Protein AF-A0ABD0P844-F1 (afdb_monomer_lite)

pLDDT: mean 92.89, std 7.37, range [56.31, 98.62]

Organism: Cirrhinus mrigala (NCBI:txid683832)

Structure (mmCIF, N/CA/C/O backbone):
data_AF-A0ABD0P844-F1
#
_entry.id   AF-A0ABD0P844-F1
#
loop_
_atom_site.group_PDB
_atom_site.id
_atom_site.type_symbol
_atom_site.label_atom_id
_atom_site.label_alt_id
_atom_site.label_comp_id
_atom_site.label_asym_id
_atom_site.label_entity_id
_atom_site.label_seq_id
_atom_site.pdbx_PDB_ins_code
_atom_site.Cartn_x
_atom_site.Cartn_y
_atom_site.Cartn_z
_atom_site.occupancy
_atom_site.B_iso_or_equiv
_atom_site.auth_seq_id
_atom_site.auth_comp_id
_atom_site.auth_asym_id
_atom_site.auth_atom_id
_atom_site.pdbx_PDB_model_num
ATOM 1 N N . MET A 1 1 ? 17.234 -17.795 -11.404 1.00 72.12 1 MET A N 1
ATOM 2 C CA . MET A 1 1 ? 18.241 -16.825 -10.915 1.00 72.12 1 MET A CA 1
ATOM 3 C C . MET A 1 1 ? 17.912 -16.488 -9.469 1.00 72.12 1 MET A C 1
ATOM 5 O O . MET A 1 1 ? 16.732 -16.478 -9.144 1.00 72.12 1 MET A O 1
ATOM 9 N N . GLY A 1 2 ? 18.914 -16.276 -8.613 1.00 81.44 2 GLY A N 1
ATOM 10 C CA . GLY A 1 2 ? 18.721 -15.840 -7.225 1.00 81.44 2 GLY A CA 1
ATOM 11 C C . GLY A 1 2 ? 19.091 -14.367 -7.063 1.00 81.44 2 GLY A C 1
ATOM 12 O O . GLY A 1 2 ? 20.030 -13.908 -7.710 1.00 81.44 2 GLY A O 1
ATOM 13 N N . TYR A 1 3 ? 18.364 -13.642 -6.213 1.00 84.94 3 TYR A N 1
ATOM 14 C CA . TYR A 1 3 ? 18.637 -12.241 -5.887 1.00 84.94 3 TYR A CA 1
ATOM 15 C C . TYR A 1 3 ? 18.838 -12.088 -4.385 1.00 84.94 3 TYR A C 1
ATOM 17 O O . TYR A 1 3 ? 18.179 -12.763 -3.593 1.00 84.94 3 TYR A O 1
ATOM 25 N N . THR A 1 4 ? 19.702 -11.160 -3.989 1.00 87.75 4 THR A N 1
ATOM 26 C CA . THR A 1 4 ? 19.807 -10.746 -2.589 1.00 87.75 4 THR A CA 1
ATOM 27 C C . THR A 1 4 ? 18.584 -9.904 -2.221 1.00 87.75 4 THR A C 1
ATOM 29 O O . THR A 1 4 ? 18.255 -8.937 -2.914 1.00 87.75 4 THR A O 1
ATOM 32 N N . GLY A 1 5 ? 17.891 -10.283 -1.146 1.00 90.00 5 GLY A N 1
ATOM 33 C CA . GLY A 1 5 ? 16.758 -9.525 -0.612 1.00 90.00 5 GLY A CA 1
ATOM 34 C C . GLY A 1 5 ? 17.190 -8.232 0.094 1.00 90.00 5 GLY A C 1
ATOM 35 O O . GLY A 1 5 ? 18.363 -8.087 0.448 1.00 90.00 5 GLY A O 1
ATOM 36 N N . PRO A 1 6 ? 16.266 -7.284 0.312 1.00 93.50 6 PRO A N 1
ATOM 37 C CA . PRO A 1 6 ? 16.535 -6.105 1.117 1.00 93.50 6 PRO A CA 1
ATOM 38 C C . PRO A 1 6 ? 16.355 -6.420 2.608 1.00 93.50 6 PRO A C 1
ATOM 40 O O . PRO A 1 6 ? 15.635 -7.346 2.972 1.00 93.50 6 PRO A O 1
ATOM 43 N N . GLY A 1 7 ? 16.955 -5.606 3.476 1.00 90.44 7 GLY A N 1
ATOM 44 C CA . GLY A 1 7 ? 16.651 -5.614 4.909 1.00 90.44 7 GLY A CA 1
ATOM 45 C C . GLY A 1 7 ? 16.948 -6.932 5.638 1.00 90.44 7 GLY A C 1
ATOM 46 O O . GLY A 1 7 ? 17.793 -7.726 5.227 1.00 90.44 7 GLY A O 1
ATOM 47 N N . TYR A 1 8 ? 16.274 -7.128 6.773 1.00 90.25 8 TYR A N 1
ATOM 48 C CA . TYR A 1 8 ? 16.442 -8.286 7.654 1.00 90.25 8 TYR A CA 1
ATOM 49 C C . TYR A 1 8 ? 15.080 -8.856 8.045 1.00 90.25 8 TYR A C 1
ATOM 51 O O . TYR A 1 8 ? 14.255 -8.110 8.558 1.00 90.25 8 TYR A O 1
ATOM 59 N N . ALA A 1 9 ? 14.879 -10.168 7.876 1.00 95.06 9 ALA A N 1
ATOM 60 C CA . ALA A 1 9 ? 13.618 -10.858 8.177 1.00 95.06 9 ALA A CA 1
ATOM 61 C C . ALA A 1 9 ? 12.408 -10.170 7.511 1.00 95.06 9 ALA A C 1
ATOM 63 O O . ALA A 1 9 ? 11.653 -9.428 8.136 1.00 95.06 9 ALA A O 1
ATOM 64 N N . ILE A 1 10 ? 12.258 -10.395 6.204 1.00 96.06 10 ILE A N 1
ATOM 65 C CA . ILE A 1 10 ? 11.146 -9.843 5.425 1.00 96.06 10 ILE A CA 1
ATOM 66 C C . ILE A 1 10 ? 9.818 -10.444 5.897 1.00 96.06 10 ILE A C 1
ATOM 68 O O . ILE A 1 10 ? 9.672 -11.662 5.945 1.00 96.06 10 ILE A O 1
ATOM 72 N N . LEU A 1 11 ? 8.867 -9.569 6.227 1.00 95.75 11 LEU A N 1
ATOM 73 C CA . LEU A 1 11 ? 7.500 -9.903 6.628 1.00 95.75 11 LEU A CA 1
ATOM 74 C C . LEU A 1 11 ? 6.543 -9.985 5.443 1.00 95.75 11 LEU A C 1
ATOM 76 O O . LEU A 1 11 ? 5.626 -10.799 5.448 1.00 95.75 11 LEU A O 1
ATOM 80 N N . SER A 1 12 ? 6.724 -9.114 4.451 1.00 95.94 12 SER A N 1
ATOM 81 C CA . SER A 1 12 ? 5.813 -9.011 3.314 1.00 95.94 12 SER A CA 1
ATOM 82 C C . SER A 1 12 ? 6.567 -8.714 2.027 1.00 95.94 12 SER A C 1
ATOM 84 O O . SER A 1 12 ? 7.549 -7.968 2.035 1.00 95.94 12 SER A O 1
ATOM 86 N N . LEU A 1 13 ? 6.083 -9.303 0.933 1.00 96.06 13 LEU A N 1
ATOM 87 C CA . LEU A 1 13 ? 6.556 -9.117 -0.433 1.00 96.06 13 LEU A CA 1
ATOM 88 C C . LEU A 1 13 ? 5.357 -8.760 -1.314 1.00 96.06 13 LEU A C 1
ATOM 90 O O . LEU A 1 13 ? 4.399 -9.528 -1.384 1.00 96.06 13 LEU A O 1
ATOM 94 N N . ILE A 1 14 ? 5.417 -7.621 -2.000 1.00 95.94 14 ILE A N 1
ATOM 95 C CA . ILE A 1 14 ? 4.340 -7.141 -2.876 1.00 95.94 14 ILE A CA 1
ATOM 96 C C . ILE A 1 14 ? 4.916 -6.839 -4.251 1.00 95.94 14 ILE A C 1
ATOM 98 O O . ILE A 1 14 ? 5.968 -6.211 -4.373 1.00 95.94 14 ILE A O 1
ATOM 102 N N . VAL A 1 15 ? 4.212 -7.276 -5.288 1.00 94.56 15 VAL A N 1
ATOM 103 C CA . VAL A 1 15 ? 4.590 -7.091 -6.688 1.00 94.56 15 VAL A CA 1
ATOM 104 C C . VAL A 1 15 ? 3.470 -6.328 -7.381 1.00 94.56 15 VAL A C 1
ATOM 106 O O . VAL A 1 15 ? 2.301 -6.663 -7.219 1.00 94.56 15 VAL A O 1
ATOM 109 N N . THR A 1 16 ? 3.840 -5.306 -8.141 1.00 93.25 16 THR A N 1
ATOM 110 C CA . THR A 1 16 ? 2.955 -4.579 -9.056 1.00 93.25 16 THR A CA 1
ATOM 111 C C . THR A 1 16 ? 3.506 -4.685 -10.471 1.00 93.25 16 THR A C 1
ATOM 113 O O . THR A 1 16 ? 4.617 -5.177 -10.675 1.00 93.25 16 THR A O 1
ATOM 116 N N . ASP A 1 17 ? 2.793 -4.135 -11.451 1.00 90.69 17 ASP A N 1
ATOM 117 C CA . ASP A 1 17 ? 3.260 -4.094 -12.845 1.00 90.69 17 ASP A CA 1
ATOM 118 C C . ASP A 1 17 ? 4.614 -3.381 -13.021 1.00 90.69 17 ASP A C 1
ATOM 120 O O . ASP A 1 17 ? 5.319 -3.576 -14.012 1.00 90.69 17 ASP A O 1
ATOM 124 N N . ARG A 1 18 ? 4.982 -2.509 -12.073 1.00 87.12 18 ARG A N 1
ATOM 125 C CA . ARG A 1 18 ? 6.140 -1.607 -12.195 1.00 87.12 18 ARG A CA 1
ATOM 126 C C . ARG A 1 18 ? 7.204 -1.818 -11.127 1.00 87.12 18 ARG A C 1
ATOM 128 O O . ARG A 1 18 ? 8.368 -1.469 -11.351 1.00 87.12 18 ARG A O 1
ATOM 135 N N . TYR A 1 19 ? 6.823 -2.347 -9.969 1.00 92.06 19 TYR A N 1
ATOM 136 C CA . TYR A 1 19 ? 7.657 -2.331 -8.775 1.00 92.06 19 TYR A CA 1
ATOM 137 C C . TYR A 1 19 ? 7.521 -3.611 -7.959 1.00 92.06 19 TYR A C 1
ATOM 139 O O . TYR A 1 19 ? 6.494 -4.282 -7.970 1.00 92.06 19 TYR A O 1
ATOM 147 N N . ILE A 1 20 ? 8.554 -3.892 -7.177 1.00 94.62 20 ILE A N 1
ATOM 148 C CA . ILE A 1 20 ? 8.532 -4.888 -6.112 1.00 94.62 20 ILE A CA 1
ATOM 149 C C . ILE A 1 20 ? 8.863 -4.209 -4.788 1.00 94.62 20 ILE A C 1
ATOM 151 O O . ILE A 1 20 ? 9.698 -3.303 -4.735 1.00 94.62 20 ILE A O 1
ATOM 155 N N . TRP A 1 21 ? 8.197 -4.638 -3.725 1.00 96.12 21 TRP A N 1
ATOM 156 C CA . TRP A 1 21 ? 8.272 -4.037 -2.403 1.00 96.12 21 TRP A CA 1
ATOM 157 C C . TRP A 1 21 ? 8.489 -5.106 -1.350 1.00 96.12 21 TRP A C 1
ATOM 159 O O . TRP A 1 21 ? 7.874 -6.167 -1.415 1.00 96.12 21 TRP A O 1
ATOM 169 N N . CYS A 1 22 ? 9.323 -4.796 -0.364 1.00 97.44 22 CYS A N 1
ATOM 170 C CA . CYS A 1 22 ? 9.533 -5.644 0.800 1.00 97.44 22 CYS A CA 1
ATOM 171 C C . CYS A 1 22 ? 9.357 -4.823 2.069 1.00 97.44 22 CYS A C 1
ATOM 173 O O . CYS A 1 22 ? 9.973 -3.767 2.197 1.00 97.44 22 CYS A O 1
ATOM 175 N N . LEU A 1 23 ? 8.581 -5.334 3.016 1.00 98.06 23 LEU A N 1
ATOM 176 C CA . LEU A 1 23 ? 8.506 -4.796 4.371 1.00 98.06 23 LEU A CA 1
ATOM 177 C C . LEU A 1 23 ? 9.237 -5.741 5.318 1.00 98.06 23 LEU A C 1
ATOM 179 O O . LEU A 1 23 ? 8.993 -6.948 5.289 1.00 98.06 23 LEU A O 1
ATOM 183 N N . ASP A 1 24 ? 10.128 -5.206 6.143 1.00 97.44 24 ASP A N 1
ATOM 184 C CA . ASP A 1 24 ? 10.842 -5.980 7.155 1.00 97.44 24 ASP A CA 1
ATOM 185 C C . ASP A 1 24 ? 10.190 -5.897 8.549 1.00 97.44 24 ASP A C 1
ATOM 187 O O . ASP A 1 24 ? 9.339 -5.046 8.811 1.00 97.44 24 ASP A O 1
ATOM 191 N N . VAL A 1 25 ? 10.604 -6.779 9.469 1.00 96.12 25 VAL A N 1
ATOM 192 C CA . VAL A 1 25 ? 10.104 -6.801 10.865 1.00 96.12 25 VAL A CA 1
ATOM 193 C C . VAL A 1 25 ? 10.366 -5.520 11.657 1.00 96.12 25 VAL A C 1
ATOM 195 O O . VAL A 1 25 ? 9.765 -5.317 12.709 1.00 96.12 25 VAL A O 1
ATOM 198 N N . LYS A 1 26 ? 11.284 -4.664 11.196 1.00 96.88 26 LYS A N 1
ATOM 199 C CA . LYS A 1 26 ? 11.612 -3.391 11.850 1.00 96.88 26 LYS A CA 1
ATOM 200 C C . LYS A 1 26 ? 10.728 -2.247 11.346 1.00 96.88 26 LYS A C 1
ATOM 202 O O . LYS A 1 26 ? 10.950 -1.103 11.738 1.00 96.88 26 LYS A O 1
ATOM 207 N N . GLY A 1 27 ? 9.764 -2.543 10.476 1.00 97.31 27 GLY A N 1
ATOM 208 C CA . GLY A 1 27 ? 8.869 -1.561 9.884 1.00 97.31 27 GLY A CA 1
ATOM 209 C C . GLY A 1 27 ? 9.531 -0.729 8.791 1.00 97.31 27 GLY A C 1
ATOM 210 O O . GLY A 1 27 ? 9.129 0.413 8.555 1.00 97.31 27 GLY A O 1
ATOM 211 N N . VAL A 1 28 ? 10.572 -1.266 8.146 1.00 97.94 28 VAL A N 1
ATOM 212 C CA . VAL A 1 28 ? 11.240 -0.622 7.018 1.00 97.94 28 VAL A CA 1
ATOM 213 C C . VAL A 1 28 ? 10.680 -1.160 5.715 1.00 97.94 28 VAL A C 1
ATOM 215 O O . VAL A 1 28 ? 10.808 -2.344 5.398 1.00 97.94 28 VAL A O 1
ATOM 218 N N . LEU A 1 29 ? 10.126 -0.252 4.921 1.00 97.31 29 LEU A N 1
ATOM 219 C CA . LEU A 1 29 ? 9.671 -0.531 3.575 1.00 97.31 29 LEU A CA 1
ATOM 220 C C . LEU A 1 29 ? 10.799 -0.270 2.578 1.00 97.31 29 LEU A C 1
ATOM 222 O O . LEU A 1 29 ? 11.394 0.807 2.554 1.00 97.31 29 LEU A O 1
ATOM 226 N N . PHE A 1 30 ? 11.056 -1.243 1.718 1.00 97.31 30 PHE A N 1
ATOM 227 C CA . PHE A 1 30 ? 11.989 -1.164 0.604 1.00 97.31 30 PHE A CA 1
ATOM 228 C C . PHE A 1 30 ? 11.238 -1.310 -0.711 1.00 97.31 30 PHE A C 1
ATOM 230 O O . PHE A 1 30 ? 10.227 -2.007 -0.776 1.00 97.31 30 PHE A O 1
ATOM 237 N N . CYS A 1 31 ? 11.761 -0.703 -1.772 1.00 95.56 31 CYS A N 1
ATOM 238 C CA . CYS A 1 31 ? 11.222 -0.890 -3.111 1.00 95.56 31 CYS A CA 1
ATOM 239 C C . CYS A 1 31 ? 12.315 -1.045 -4.161 1.00 95.56 31 CYS A C 1
ATOM 241 O O . CYS A 1 31 ? 13.449 -0.588 -3.997 1.00 95.56 31 CYS A O 1
ATOM 243 N N . SER A 1 32 ? 11.958 -1.683 -5.264 1.00 94.06 32 SER A N 1
ATOM 244 C CA . SER A 1 32 ? 12.774 -1.742 -6.462 1.00 94.06 32 SER A CA 1
ATOM 245 C C . SER A 1 32 ? 11.901 -1.623 -7.702 1.00 94.06 32 SER A C 1
ATOM 247 O O . SER A 1 32 ? 10.743 -2.038 -7.705 1.00 94.06 32 SER A O 1
ATOM 249 N N . GLY A 1 33 ? 12.454 -1.031 -8.758 1.00 90.50 33 GLY A N 1
ATOM 250 C CA . GLY A 1 33 ? 11.845 -1.111 -10.080 1.00 90.50 33 GLY A CA 1
ATOM 251 C C . GLY A 1 33 ? 11.969 -2.523 -10.635 1.00 90.50 33 GLY A C 1
ATOM 252 O O . GLY A 1 33 ? 12.978 -3.185 -10.413 1.00 90.50 33 GLY A O 1
ATOM 253 N N . LEU A 1 34 ? 10.973 -2.947 -11.408 1.00 83.44 34 LEU A N 1
ATOM 254 C CA . LEU A 1 34 ? 11.023 -4.198 -12.159 1.00 83.44 34 LEU A CA 1
ATOM 255 C C . LEU A 1 34 ? 11.514 -4.122 -13.621 1.00 83.44 34 LEU A C 1
ATOM 257 O O . LEU A 1 34 ? 11.607 -5.197 -14.222 1.00 83.44 34 LEU A O 1
ATOM 261 N N . PRO A 1 35 ? 11.851 -2.967 -14.248 1.00 71.75 35 PRO A N 1
ATOM 262 C CA . PRO A 1 35 ? 12.251 -3.010 -15.647 1.00 71.75 35 PRO A CA 1
ATOM 263 C C . PRO A 1 35 ? 13.541 -3.830 -15.782 1.00 71.75 35 PRO A C 1
ATOM 265 O O . PRO A 1 35 ? 14.553 -3.535 -15.149 1.00 71.75 35 PRO A O 1
ATOM 268 N N . ASN A 1 36 ? 13.482 -4.866 -16.622 1.00 70.81 36 ASN A N 1
ATOM 269 C CA . ASN A 1 36 ? 14.592 -5.739 -17.023 1.00 70.81 36 ASN A CA 1
ATOM 270 C C . ASN A 1 36 ? 15.039 -6.802 -16.002 1.00 70.81 36 ASN A C 1
ATOM 272 O O . ASN A 1 36 ? 16.104 -7.392 -16.170 1.00 70.81 36 ASN A O 1
ATOM 276 N N . GLY A 1 37 ? 14.249 -7.082 -14.959 1.00 69.88 37 GLY A N 1
ATOM 277 C CA . GLY A 1 37 ? 14.517 -8.209 -14.054 1.00 69.88 37 GLY A CA 1
ATOM 278 C C . GLY A 1 37 ? 15.769 -8.057 -13.180 1.00 69.88 37 GLY A C 1
ATOM 279 O O . GLY A 1 37 ? 16.248 -9.042 -12.626 1.00 69.88 37 GLY A O 1
ATOM 280 N N . SER A 1 38 ? 16.316 -6.847 -13.033 1.00 83.06 38 SER A N 1
ATOM 281 C CA . SER A 1 38 ? 17.380 -6.545 -12.069 1.00 83.06 38 SER A CA 1
ATOM 282 C C . SER A 1 38 ? 16.808 -5.833 -10.847 1.00 83.06 38 SER A C 1
ATOM 284 O O . SER A 1 38 ? 16.146 -4.808 -10.999 1.00 83.06 38 SER A O 1
ATOM 286 N N . LEU A 1 39 ? 17.106 -6.326 -9.643 1.00 90.25 39 LEU A N 1
ATOM 287 C CA . LEU A 1 39 ? 16.680 -5.685 -8.399 1.00 90.25 39 LEU A CA 1
ATOM 288 C C . LEU A 1 39 ? 17.743 -4.703 -7.906 1.00 90.25 39 LEU A C 1
ATOM 290 O O . LEU A 1 39 ? 18.872 -5.077 -7.5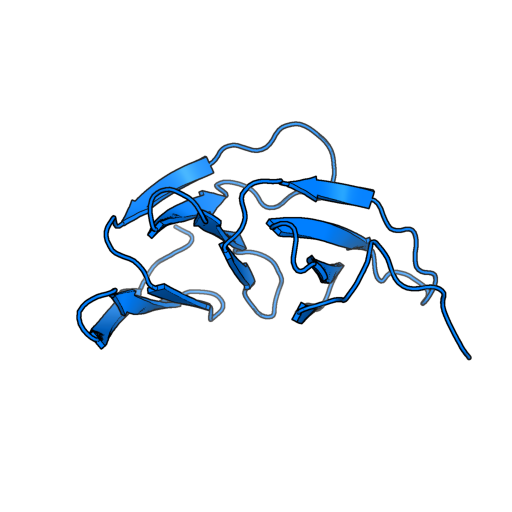96 1.00 90.25 39 LEU A O 1
ATOM 294 N N . SER A 1 40 ? 17.352 -3.440 -7.800 1.00 90.94 40 SER A N 1
ATOM 295 C CA . SER A 1 40 ? 18.086 -2.385 -7.102 1.00 90.94 40 SER A CA 1
ATOM 296 C C . SER A 1 40 ? 17.224 -1.884 -5.949 1.00 90.94 40 SER A C 1
ATOM 298 O O . SER A 1 40 ? 16.287 -1.104 -6.148 1.00 90.94 40 SER A O 1
ATOM 300 N N . TRP A 1 41 ? 17.466 -2.424 -4.758 1.00 93.88 41 TRP A N 1
ATOM 301 C CA . TRP A 1 41 ? 16.689 -2.092 -3.572 1.00 93.88 41 TRP A CA 1
ATOM 302 C C . TRP A 1 41 ? 17.031 -0.698 -3.061 1.00 93.88 41 TRP A C 1
ATOM 304 O O . TRP A 1 41 ? 18.199 -0.353 -2.899 1.00 93.88 41 TRP A O 1
ATOM 314 N N . GLN A 1 42 ? 16.001 0.070 -2.728 1.00 94.00 42 GLN A N 1
ATOM 315 C CA . GLN A 1 42 ? 16.138 1.324 -2.000 1.00 94.00 42 GLN A CA 1
ATOM 316 C C . GLN A 1 42 ? 15.236 1.310 -0.773 1.00 94.00 42 GLN A C 1
ATOM 318 O O . GLN A 1 42 ? 14.128 0.773 -0.809 1.00 94.00 42 GLN A O 1
ATOM 323 N N . ARG A 1 43 ? 15.710 1.920 0.313 1.00 95.44 43 ARG A N 1
ATOM 324 C CA . ARG A 1 43 ? 14.877 2.197 1.483 1.00 95.44 43 ARG A CA 1
ATOM 325 C C . ARG A 1 43 ? 13.850 3.253 1.088 1.00 95.44 43 ARG A C 1
ATOM 327 O O . ARG A 1 43 ? 14.209 4.288 0.526 1.00 95.44 43 ARG A O 1
ATOM 334 N N . PHE A 1 44 ? 12.583 2.965 1.332 1.00 95.69 44 PHE A N 1
ATOM 335 C CA . PHE A 1 44 ? 11.476 3.803 0.906 1.00 95.69 44 PHE A CA 1
ATOM 336 C C . PHE A 1 44 ? 10.848 4.547 2.080 1.00 95.69 44 PHE A C 1
ATOM 338 O O . PHE A 1 44 ? 10.699 5.761 1.988 1.00 95.69 44 PHE A O 1
ATOM 345 N N . GLU A 1 45 ? 10.503 3.849 3.160 1.00 95.81 45 GLU A N 1
ATOM 346 C CA . GLU A 1 45 ? 9.812 4.435 4.313 1.00 95.81 45 GLU A CA 1
ATOM 347 C C . GLU A 1 45 ? 10.120 3.650 5.593 1.00 95.81 45 GLU A C 1
ATOM 349 O O . GLU A 1 45 ? 10.542 2.493 5.532 1.00 95.81 45 GLU A O 1
ATOM 354 N N . GLU A 1 46 ? 9.912 4.282 6.744 1.00 95.88 46 GLU A N 1
ATOM 355 C CA . GLU A 1 46 ? 10.042 3.671 8.070 1.00 95.88 46 GLU A CA 1
ATOM 356 C C . GLU A 1 46 ? 8.730 3.761 8.860 1.00 95.88 46 GLU A C 1
ATOM 358 O O . GLU A 1 46 ? 7.775 4.411 8.433 1.00 95.88 46 GLU A O 1
ATOM 363 N N . ASN A 1 47 ? 8.686 3.129 10.040 1.00 97.31 47 ASN A N 1
ATOM 364 C CA . ASN A 1 47 ? 7.502 3.108 10.906 1.00 97.31 47 ASN A CA 1
ATOM 365 C C . ASN A 1 47 ? 6.268 2.493 10.213 1.00 97.31 47 ASN A C 1
ATOM 367 O O . ASN A 1 47 ? 5.135 2.892 10.476 1.00 97.31 47 ASN A O 1
ATOM 371 N N . VAL A 1 48 ? 6.476 1.531 9.311 1.00 98.00 48 VAL A N 1
ATOM 372 C CA . VAL A 1 48 ? 5.407 0.885 8.542 1.00 98.00 48 VAL A CA 1
ATOM 373 C C . VAL A 1 48 ? 4.984 -0.416 9.223 1.00 98.00 48 VAL A C 1
ATOM 375 O O . VAL A 1 48 ? 5.787 -1.329 9.364 1.00 98.00 48 VAL A O 1
ATOM 378 N N . HIS A 1 49 ? 3.715 -0.514 9.618 1.00 98.00 49 HIS A N 1
ATOM 379 C CA . HIS A 1 49 ? 3.091 -1.763 10.065 1.00 98.00 49 HIS A CA 1
ATOM 380 C C . HIS A 1 49 ? 2.749 -2.665 8.880 1.00 98.00 49 HIS A C 1
ATOM 382 O O . HIS A 1 49 ? 3.069 -3.849 8.854 1.00 98.00 49 HIS A O 1
ATOM 388 N N . GLN A 1 50 ? 2.091 -2.066 7.889 1.00 98.19 50 GLN A N 1
ATOM 389 C CA . GLN A 1 50 ? 1.590 -2.731 6.702 1.00 98.19 50 GLN A CA 1
ATOM 390 C C . GLN A 1 50 ? 1.613 -1.750 5.534 1.00 98.19 50 GLN A C 1
ATOM 392 O O . GLN A 1 50 ? 1.470 -0.540 5.711 1.00 98.19 50 GLN A O 1
ATOM 397 N N . VAL A 1 51 ? 1.823 -2.274 4.332 1.00 97.88 51 VAL A N 1
ATOM 398 C CA . VAL A 1 51 ? 1.789 -1.511 3.087 1.00 97.88 51 VAL A CA 1
ATOM 399 C C . VAL A 1 51 ? 0.857 -2.199 2.098 1.00 97.88 51 VAL A C 1
ATOM 401 O O . VAL A 1 51 ? 0.866 -3.425 1.977 1.00 97.88 51 VAL A O 1
ATOM 404 N N . ALA A 1 52 ? 0.085 -1.400 1.372 1.00 97.56 52 ALA A N 1
ATOM 405 C CA . ALA A 1 52 ? -0.820 -1.852 0.333 1.00 97.56 52 ALA A CA 1
ATOM 406 C C . ALA A 1 52 ? -0.545 -1.083 -0.958 1.00 97.56 52 ALA A C 1
ATOM 408 O O . ALA A 1 52 ? -0.382 0.138 -0.935 1.00 97.56 52 ALA A O 1
ATOM 409 N N . LEU A 1 53 ? -0.512 -1.790 -2.084 1.00 96.62 53 LEU A N 1
ATOM 410 C CA . LEU A 1 53 ? -0.428 -1.195 -3.414 1.00 96.62 53 LEU A CA 1
ATOM 411 C C . LEU A 1 53 ? -1.538 -1.746 -4.297 1.00 96.62 53 LEU A C 1
ATOM 413 O O . LEU A 1 53 ? -1.892 -2.918 -4.170 1.00 96.62 53 LEU A O 1
ATOM 417 N N . SER A 1 54 ? -2.056 -0.910 -5.196 1.00 96.00 54 SER A N 1
ATOM 418 C CA . SER A 1 54 ? -2.931 -1.390 -6.266 1.00 96.00 54 SER A CA 1
ATOM 419 C C . SER A 1 54 ? -2.136 -2.214 -7.295 1.00 96.00 54 SER A C 1
ATOM 421 O O . SER A 1 54 ? -0.920 -2.011 -7.417 1.00 96.00 54 SER A O 1
ATOM 423 N N . PRO A 1 55 ? -2.776 -3.120 -8.061 1.00 94.69 55 PRO A N 1
ATOM 424 C CA . PRO A 1 55 ? -2.100 -3.919 -9.089 1.00 94.69 55 PRO A CA 1
ATOM 425 C C . PRO A 1 55 ? -1.283 -3.084 -10.090 1.00 94.69 55 PRO A C 1
ATOM 427 O O . PRO A 1 55 ? -0.107 -3.375 -10.326 1.00 94.69 55 PRO A O 1
ATOM 430 N N . SER A 1 56 ? -1.842 -1.970 -10.577 1.00 92.94 56 SER A N 1
ATOM 431 C CA . SER A 1 56 ? -1.136 -1.036 -11.472 1.00 92.94 56 SER A CA 1
ATOM 432 C C . SER A 1 56 ? -0.003 -0.249 -10.781 1.00 92.94 56 SER A C 1
ATOM 434 O O . SER A 1 56 ? 0.815 0.440 -11.414 1.00 92.94 56 SER A O 1
ATOM 436 N N . GLY A 1 57 ? 0.050 -0.290 -9.447 1.00 92.50 57 GLY A N 1
ATOM 437 C CA . GLY A 1 57 ? 0.933 0.511 -8.603 1.00 92.50 57 GLY A CA 1
ATOM 438 C C . GLY A 1 57 ? 0.617 2.007 -8.634 1.00 92.50 57 GLY A C 1
ATOM 439 O O . GLY A 1 57 ? 1.506 2.814 -8.357 1.00 92.50 57 GLY A O 1
ATOM 440 N N . SER A 1 58 ? -0.588 2.394 -9.062 1.00 91.69 58 SER A N 1
ATOM 441 C CA . SER A 1 58 ? -1.069 3.782 -9.053 1.00 91.69 58 SER A CA 1
ATOM 442 C C . SER A 1 58 ? -1.388 4.280 -7.645 1.00 91.69 58 SER A C 1
ATOM 444 O O . SER A 1 58 ? -1.197 5.464 -7.375 1.00 91.69 58 SER A O 1
ATOM 446 N N . LEU A 1 59 ? -1.809 3.380 -6.752 1.00 95.00 59 LEU A N 1
ATOM 447 C CA . LEU A 1 59 ? -2.135 3.667 -5.362 1.00 95.00 59 LEU A CA 1
ATOM 448 C C . LEU A 1 59 ? -1.112 3.022 -4.432 1.00 95.00 59 LEU A C 1
ATOM 450 O O . LEU A 1 59 ? -0.636 1.910 -4.667 1.00 95.00 59 LEU A O 1
ATOM 454 N N . LEU A 1 60 ? -0.801 3.732 -3.352 1.00 96.25 60 LEU A N 1
ATOM 455 C CA . LEU A 1 60 ? 0.063 3.262 -2.278 1.00 96.25 60 LEU A CA 1
ATOM 456 C C . LEU A 1 60 ? -0.495 3.765 -0.957 1.00 96.25 60 LEU A C 1
ATOM 458 O O . LEU A 1 60 ? -0.615 4.974 -0.751 1.00 96.25 60 LEU A O 1
ATOM 462 N N . TRP A 1 61 ? -0.808 2.831 -0.073 1.00 97.69 61 TRP A N 1
ATOM 463 C CA . TRP A 1 61 ? -1.208 3.111 1.294 1.00 97.69 61 TRP A CA 1
ATOM 464 C C . TRP A 1 61 ? -0.232 2.453 2.259 1.00 97.69 61 TRP A C 1
ATOM 466 O O . TRP A 1 61 ? 0.346 1.404 1.965 1.00 97.69 61 TRP A O 1
ATOM 476 N N . LYS A 1 62 ? -0.057 3.070 3.423 1.00 98.06 62 LYS A N 1
ATOM 477 C CA . LYS A 1 62 ? 0.629 2.459 4.560 1.00 98.06 62 LYS A CA 1
ATOM 478 C C . LYS A 1 62 ? -0.234 2.562 5.805 1.00 98.06 62 LYS A C 1
ATOM 480 O O . LYS A 1 62 ? -0.940 3.551 5.968 1.00 98.06 62 LYS A O 1
ATOM 485 N N . VAL A 1 63 ? -0.104 1.594 6.695 1.00 98.62 63 VAL A N 1
ATOM 486 C CA . VAL A 1 63 ? -0.514 1.695 8.096 1.00 98.62 63 VAL A CA 1
ATOM 487 C C . VAL A 1 63 ? 0.746 1.937 8.915 1.00 98.62 63 VAL A C 1
ATOM 489 O O . VAL A 1 63 ? 1.743 1.235 8.734 1.00 98.62 63 VAL A O 1
ATOM 492 N N . GLU A 1 64 ? 0.742 2.941 9.785 1.00 98.25 64 GLU A N 1
ATOM 493 C CA . GLU A 1 64 ? 1.886 3.223 10.653 1.00 98.25 64 GLU A CA 1
ATOM 494 C C . GLU A 1 64 ? 1.899 2.354 11.916 1.00 98.25 64 GLU A C 1
ATOM 496 O O . GLU A 1 64 ? 0.889 2.201 12.592 1.00 98.25 64 GLU A O 1
ATOM 501 N N . GLN A 1 65 ? 3.074 1.836 12.282 1.00 95.06 65 GLN A N 1
ATOM 502 C CA . GLN A 1 65 ? 3.247 0.857 13.367 1.00 95.06 65 GLN A CA 1
ATOM 503 C C . GLN A 1 65 ? 2.932 1.384 14.761 1.00 95.06 65 GLN A C 1
ATOM 505 O O . GLN A 1 65 ? 2.456 0.637 15.609 1.00 95.06 65 GLN A O 1
ATOM 510 N N . LYS A 1 66 ? 3.225 2.656 15.025 1.00 94.62 66 LYS A N 1
ATOM 511 C CA . LYS A 1 66 ? 3.033 3.230 16.363 1.00 94.62 66 LYS A CA 1
ATOM 512 C C . LYS A 1 66 ? 1.603 3.677 16.628 1.00 94.62 66 LYS A C 1
ATOM 514 O O . LYS A 1 66 ? 1.181 3.673 17.777 1.00 94.62 66 LYS A O 1
ATOM 519 N N . THR A 1 67 ? 0.907 4.130 15.593 1.00 97.50 67 THR A N 1
ATOM 520 C CA . THR A 1 67 ? -0.386 4.813 15.723 1.00 97.50 67 THR A CA 1
ATOM 521 C C . THR A 1 67 ? -1.537 4.006 15.151 1.00 97.50 67 THR A C 1
ATOM 523 O O . THR A 1 67 ? -2.681 4.328 15.442 1.00 97.50 67 THR A O 1
ATOM 526 N N . MET A 1 68 ? -1.251 2.988 14.333 1.00 98.19 68 MET A N 1
ATOM 527 C CA . MET A 1 68 ? -2.251 2.275 13.536 1.00 98.19 68 MET A CA 1
ATOM 528 C C . MET A 1 68 ? -3.082 3.228 12.664 1.00 98.19 68 MET A C 1
ATOM 530 O O . MET A 1 68 ? -4.240 2.977 12.347 1.00 98.19 68 MET A O 1
ATOM 534 N N . THR A 1 69 ? -2.488 4.355 12.261 1.00 98.62 69 THR A N 1
ATOM 535 C CA . THR A 1 69 ? -3.101 5.303 11.331 1.00 98.62 69 THR A CA 1
ATOM 536 C C . THR A 1 69 ? -2.723 4.923 9.902 1.00 98.62 69 THR A C 1
ATOM 538 O O . THR A 1 69 ? -1.542 4.752 9.582 1.00 98.62 69 THR A O 1
ATOM 541 N N . ALA A 1 70 ? -3.721 4.825 9.028 1.00 98.38 70 ALA A N 1
ATOM 542 C CA . ALA A 1 70 ? -3.544 4.643 7.599 1.00 98.38 70 ALA A CA 1
ATOM 543 C C . ALA A 1 70 ? -3.287 5.976 6.883 1.00 98.38 70 ALA A C 1
ATOM 545 O O . ALA A 1 70 ? -3.955 6.986 7.132 1.00 98.38 70 ALA A O 1
ATOM 546 N N . TYR A 1 71 ? -2.350 5.959 5.938 1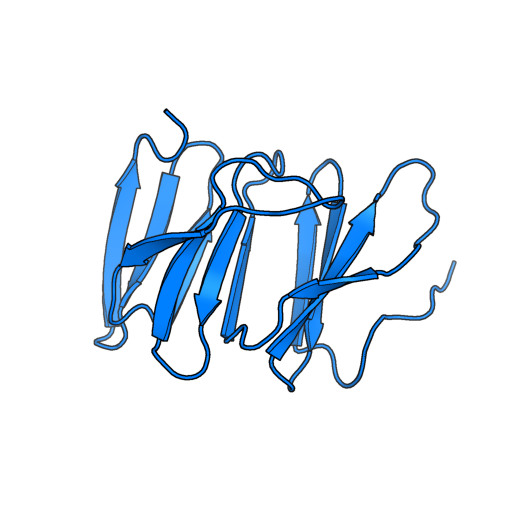.00 97.94 71 TYR A N 1
ATOM 547 C CA . TYR A 1 71 ? -2.002 7.084 5.081 1.00 97.94 71 TYR A CA 1
ATOM 548 C C . TYR A 1 71 ? -2.011 6.673 3.611 1.00 97.94 71 TYR A C 1
ATOM 550 O O . TYR A 1 71 ? -1.418 5.659 3.246 1.00 97.94 71 TYR A O 1
ATOM 558 N N . ALA A 1 72 ? -2.598 7.515 2.765 1.00 96.75 72 ALA A N 1
ATOM 559 C CA . ALA A 1 72 ? -2.556 7.402 1.313 1.00 96.75 72 ALA A CA 1
ATOM 560 C C . ALA A 1 72 ? -1.435 8.282 0.740 1.00 96.75 72 ALA A C 1
ATOM 562 O O . ALA A 1 72 ? -1.253 9.427 1.156 1.00 96.75 72 ALA A O 1
ATOM 563 N N . CYS A 1 73 ? -0.674 7.775 -0.226 1.00 94.69 73 CYS A N 1
ATOM 564 C CA . CYS A 1 73 ? 0.333 8.558 -0.937 1.00 94.69 73 CYS A CA 1
ATOM 565 C C . CYS A 1 73 ? -0.311 9.268 -2.137 1.00 94.69 73 CYS A C 1
ATOM 567 O O . CYS A 1 73 ? -0.805 8.598 -3.037 1.00 94.69 73 CYS A O 1
ATOM 569 N N . GLY A 1 74 ? -0.260 10.604 -2.203 1.00 83.06 74 GLY A N 1
ATOM 570 C CA . GLY A 1 74 ? -0.981 11.346 -3.256 1.00 83.06 74 GLY A CA 1
ATOM 571 C C . GLY A 1 74 ? -0.442 11.146 -4.675 1.00 83.06 74 GLY A C 1
ATOM 572 O O . GLY A 1 74 ? -1.200 11.149 -5.634 1.00 83.06 74 GLY A O 1
ATOM 573 N N . LYS A 1 75 ? 0.872 10.948 -4.833 1.00 86.75 75 LYS A N 1
ATOM 574 C CA . LYS A 1 75 ? 1.467 10.523 -6.108 1.00 86.75 75 LYS A CA 1
ATOM 575 C C . LYS A 1 75 ? 2.510 9.457 -5.849 1.00 86.75 75 LYS A C 1
ATOM 577 O O . LYS A 1 75 ? 3.535 9.733 -5.223 1.00 86.75 75 LYS A O 1
ATOM 582 N N . VAL A 1 76 ? 2.268 8.252 -6.352 1.00 87.94 76 VAL A N 1
ATOM 583 C CA . VAL A 1 76 ? 3.203 7.141 -6.177 1.00 87.94 76 VAL A CA 1
ATOM 584 C C . VAL A 1 76 ? 4.442 7.381 -7.028 1.00 87.94 76 VAL A C 1
ATOM 586 O O . VAL A 1 76 ? 4.413 7.352 -8.257 1.00 87.94 76 VAL A O 1
ATOM 589 N N . THR A 1 77 ? 5.554 7.641 -6.349 1.00 86.44 77 THR A N 1
ATOM 590 C CA . THR A 1 77 ? 6.879 7.728 -6.952 1.00 86.44 77 THR A CA 1
ATOM 591 C C . THR A 1 77 ? 7.901 7.067 -6.041 1.00 86.44 77 THR A C 1
ATOM 593 O O . THR A 1 77 ? 7.992 7.354 -4.844 1.00 86.44 77 THR A O 1
ATOM 596 N N . ILE A 1 78 ? 8.716 6.183 -6.620 1.00 86.94 78 ILE A N 1
ATOM 597 C CA . ILE A 1 78 ? 9.836 5.570 -5.902 1.00 86.94 78 ILE A CA 1
ATOM 598 C C . ILE A 1 78 ? 10.986 6.556 -5.674 1.00 86.94 78 ILE A C 1
ATOM 600 O O . ILE A 1 78 ? 11.758 6.364 -4.744 1.00 86.94 78 ILE A O 1
ATOM 604 N N . LYS A 1 79 ? 11.058 7.655 -6.439 1.00 85.88 79 LYS A N 1
ATOM 605 C CA . LYS A 1 79 ? 12.089 8.698 -6.315 1.00 85.88 79 LYS A CA 1
ATOM 606 C C . LYS A 1 79 ? 11.500 10.027 -5.838 1.00 85.88 79 LYS A C 1
ATOM 608 O O . LYS A 1 79 ? 10.403 10.402 -6.243 1.00 85.88 79 LYS A O 1
ATOM 613 N N . GLY A 1 80 ? 12.279 10.782 -5.066 1.00 84.19 80 GLY A N 1
ATOM 614 C CA . GLY A 1 80 ? 11.914 12.129 -4.619 1.00 84.19 80 GLY A CA 1
ATOM 615 C C . GLY A 1 80 ? 11.010 12.157 -3.384 1.00 84.19 80 GLY A C 1
ATOM 616 O O . GLY A 1 80 ? 10.797 11.140 -2.726 1.00 84.19 80 GLY A O 1
ATOM 617 N N . LYS A 1 81 ? 10.517 13.356 -3.048 1.00 84.88 81 LYS A N 1
ATOM 618 C CA . LYS A 1 81 ? 9.631 13.575 -1.896 1.00 84.88 81 LYS A CA 1
ATOM 619 C C . LYS A 1 81 ? 8.239 13.011 -2.166 1.00 84.88 81 LYS A C 1
ATOM 621 O O . LYS A 1 81 ? 7.727 13.114 -3.279 1.00 84.88 81 LYS A O 1
ATOM 626 N N . ARG A 1 82 ? 7.624 12.467 -1.119 1.00 89.06 82 ARG A N 1
ATOM 627 C CA . ARG A 1 82 ? 6.277 11.890 -1.145 1.00 89.06 82 ARG A CA 1
ATOM 628 C C . ARG A 1 82 ? 5.396 12.667 -0.186 1.00 89.06 82 ARG A C 1
ATOM 630 O O . ARG A 1 82 ? 5.865 13.113 0.859 1.00 89.06 82 ARG A O 1
ATOM 637 N N . HIS A 1 83 ? 4.139 12.824 -0.567 1.00 92.19 83 HIS A N 1
ATOM 638 C CA . HIS A 1 83 ? 3.125 13.429 0.280 1.00 92.19 83 HIS A CA 1
ATOM 639 C C . HIS A 1 83 ? 2.190 12.327 0.751 1.00 92.19 83 HIS A C 1
ATOM 641 O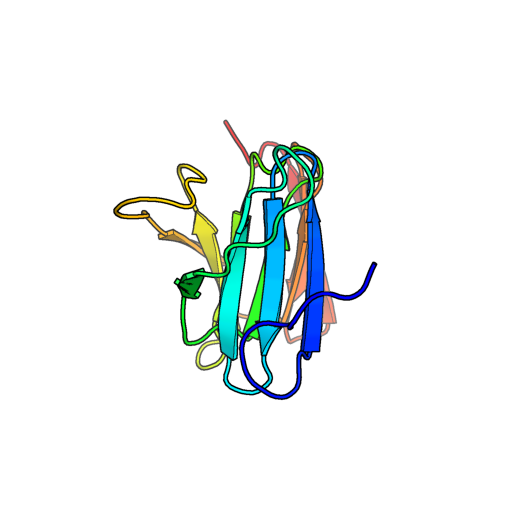 O . HIS A 1 83 ? 1.597 11.623 -0.069 1.00 92.19 83 HIS A O 1
ATOM 647 N N . TRP A 1 84 ? 2.106 12.187 2.069 1.00 95.25 84 TRP A N 1
ATOM 648 C CA . TRP A 1 84 ? 1.212 11.266 2.747 1.00 95.25 84 TRP A CA 1
ATOM 649 C C . TRP A 1 84 ? 0.022 12.044 3.293 1.00 95.25 84 TRP A C 1
ATOM 651 O O . TRP A 1 84 ? 0.194 13.050 3.980 1.00 95.25 84 TRP A O 1
ATOM 661 N N . TYR A 1 85 ? -1.173 11.556 3.002 1.00 95.69 85 TYR A N 1
ATOM 662 C CA . TYR A 1 85 ? -2.430 12.100 3.485 1.00 95.69 85 TYR A CA 1
ATOM 663 C C . TYR A 1 85 ? -2.997 11.119 4.488 1.00 95.69 85 TYR A C 1
ATOM 665 O O . TYR A 1 85 ? -3.113 9.931 4.190 1.00 95.69 85 TYR A O 1
ATOM 673 N N . LYS A 1 86 ? -3.319 11.604 5.685 1.00 96.81 86 LYS A N 1
ATOM 674 C CA . LYS A 1 86 ? -3.995 10.787 6.687 1.00 96.81 86 LYS A CA 1
ATOM 675 C C . LYS A 1 86 ? -5.353 10.366 6.125 1.00 96.81 86 LYS A C 1
ATOM 677 O O . LYS A 1 86 ? -6.145 11.231 5.765 1.00 96.81 86 LYS A O 1
ATOM 682 N N . ALA A 1 87 ? -5.584 9.061 6.037 1.00 96.06 87 ALA A N 1
ATOM 683 C CA . ALA A 1 87 ? -6.815 8.497 5.503 1.00 96.06 87 ALA A CA 1
ATOM 684 C C . ALA A 1 87 ? -7.761 8.087 6.634 1.00 96.06 87 ALA A C 1
ATOM 686 O O . ALA A 1 87 ? -8.907 8.528 6.667 1.00 96.06 87 ALA A O 1
ATOM 687 N N . LEU A 1 88 ? -7.276 7.280 7.582 1.00 96.94 88 LEU A N 1
ATOM 688 C CA . LEU A 1 88 ? -8.114 6.719 8.639 1.00 96.94 88 LEU A CA 1
ATOM 689 C C . LEU A 1 88 ? -7.284 6.372 9.881 1.00 96.94 88 LEU A C 1
ATOM 691 O O . LEU A 1 88 ? -6.156 5.904 9.760 1.00 96.94 88 LEU A O 1
ATOM 695 N N . ASP A 1 89 ? -7.831 6.606 11.071 1.00 97.75 89 ASP A N 1
ATOM 696 C CA . ASP A 1 89 ? -7.270 6.084 12.326 1.00 97.75 89 ASP A CA 1
ATOM 697 C C . ASP A 1 89 ? -7.736 4.645 12.583 1.00 97.75 89 ASP A C 1
ATOM 699 O O . ASP A 1 89 ? -8.594 4.127 11.867 1.00 97.75 89 ASP A O 1
ATOM 703 N N . ASP A 1 90 ? -7.176 3.997 13.605 1.00 97.75 90 ASP A N 1
ATOM 704 C CA . ASP A 1 90 ? -7.610 2.673 14.068 1.00 97.75 90 ASP A CA 1
ATOM 705 C C . ASP A 1 90 ? -7.689 1.638 12.936 1.00 97.75 90 ASP A C 1
ATOM 707 O O . ASP A 1 90 ? -8.631 0.852 12.846 1.00 97.75 90 ASP A O 1
ATOM 711 N N . THR A 1 91 ? -6.709 1.657 12.033 1.00 98.50 91 THR A N 1
ATOM 712 C CA . THR A 1 91 ? -6.637 0.782 10.864 1.00 98.50 91 THR A CA 1
ATOM 713 C C . THR A 1 91 ? -5.604 -0.308 11.088 1.00 98.50 91 THR A C 1
ATOM 715 O O . THR A 1 91 ? -4.430 -0.015 11.272 1.00 98.50 91 THR A O 1
ATOM 718 N N . GLU A 1 92 ? -6.034 -1.565 11.029 1.00 98.06 92 GLU A N 1
ATOM 719 C CA . GLU A 1 92 ? -5.162 -2.734 11.169 1.00 98.06 92 GLU A CA 1
ATOM 720 C C . GLU A 1 92 ? -4.531 -3.111 9.824 1.00 98.06 92 GLU A C 1
ATOM 722 O O . GLU A 1 92 ? -3.328 -3.341 9.720 1.00 98.06 92 GLU A O 1
ATOM 727 N N . PHE A 1 93 ? -5.343 -3.155 8.765 1.00 98.38 93 PHE A N 1
ATOM 728 C CA . PHE A 1 93 ? -4.911 -3.663 7.467 1.00 98.38 93 PHE A CA 1
ATOM 729 C C . PHE A 1 93 ? -5.649 -2.988 6.315 1.00 98.38 93 PHE A C 1
ATOM 731 O O . PHE A 1 93 ? -6.847 -2.714 6.408 1.00 98.38 93 PHE A O 1
ATOM 738 N N . VAL A 1 94 ? -4.945 -2.781 5.201 1.00 98.38 94 VAL A N 1
ATOM 739 C CA . VAL A 1 94 ? -5.518 -2.269 3.952 1.00 98.38 94 VAL A CA 1
ATOM 740 C C . VAL A 1 94 ? -5.162 -3.183 2.778 1.00 98.38 94 VAL A C 1
ATOM 742 O O . VAL A 1 94 ? -4.010 -3.578 2.613 1.00 98.38 94 VAL A O 1
ATOM 745 N N . ALA A 1 95 ? -6.131 -3.470 1.912 1.00 98.06 95 ALA A N 1
ATOM 746 C CA . ALA A 1 95 ? -5.917 -4.050 0.587 1.00 98.06 95 ALA A CA 1
ATOM 747 C C . ALA A 1 95 ? -6.441 -3.092 -0.490 1.00 98.06 95 ALA A C 1
ATOM 749 O O . ALA A 1 95 ? -7.493 -2.482 -0.316 1.00 98.06 95 ALA A O 1
ATOM 750 N N . LEU A 1 96 ? -5.722 -2.954 -1.607 1.00 97.44 96 LEU A N 1
ATOM 751 C CA . LEU A 1 96 ? -6.074 -2.006 -2.667 1.00 97.44 96 LEU A CA 1
ATOM 752 C C . LEU A 1 96 ? -6.419 -2.728 -3.973 1.00 97.44 96 LEU A C 1
ATOM 754 O O . LEU A 1 96 ? -5.677 -3.593 -4.432 1.00 97.44 96 LEU A O 1
ATOM 758 N N . GLY A 1 97 ? -7.529 -2.318 -4.580 1.00 95.81 97 GLY A N 1
ATOM 759 C CA . GLY A 1 97 ? -7.749 -2.412 -6.024 1.00 95.81 97 GLY A CA 1
ATOM 760 C C . GLY A 1 97 ? -7.271 -1.126 -6.703 1.00 95.81 97 GLY A C 1
ATOM 761 O O . GLY A 1 97 ? -6.770 -0.229 -6.031 1.00 95.81 97 GLY A O 1
ATOM 762 N N . ASP A 1 98 ? -7.434 -1.004 -8.020 1.00 93.31 98 ASP A N 1
ATOM 763 C CA . ASP A 1 98 ? -7.016 0.216 -8.734 1.00 93.31 98 ASP A CA 1
ATOM 764 C C . ASP A 1 98 ? -7.885 1.448 -8.425 1.00 93.31 98 ASP A C 1
ATOM 766 O O . ASP A 1 98 ? -7.420 2.565 -8.622 1.00 93.31 98 ASP A O 1
ATOM 770 N N . GLU A 1 99 ? -9.093 1.256 -7.882 1.00 93.25 99 GLU A N 1
ATOM 771 C CA . GLU A 1 99 ? -10.028 2.346 -7.535 1.00 93.25 99 GLU A CA 1
ATOM 772 C C . GLU A 1 99 ? -10.705 2.163 -6.162 1.00 93.25 99 GLU A C 1
ATOM 774 O O . GLU A 1 99 ? -11.627 2.898 -5.791 1.00 93.25 99 GLU A O 1
ATOM 779 N N . THR A 1 100 ? -10.277 1.161 -5.390 1.00 95.81 100 THR A N 1
ATOM 780 C CA . THR A 1 100 ? -10.928 0.776 -4.129 1.00 95.81 100 THR A CA 1
ATOM 781 C C . THR A 1 100 ? -9.914 0.475 -3.036 1.00 95.81 100 THR A C 1
ATOM 783 O O . THR A 1 100 ? -8.923 -0.203 -3.301 1.00 95.81 100 THR A O 1
ATOM 786 N N . ALA A 1 101 ? -10.214 0.862 -1.799 1.00 97.50 101 ALA A N 1
ATOM 787 C CA . ALA A 1 101 ? -9.498 0.432 -0.604 1.00 97.50 101 ALA A CA 1
ATOM 788 C C . ALA A 1 101 ? -10.416 -0.395 0.301 1.00 97.50 101 ALA A C 1
ATOM 790 O O . ALA A 1 101 ? -11.460 0.080 0.740 1.00 97.50 101 ALA A O 1
ATOM 791 N N . TRP A 1 102 ? -10.012 -1.627 0.588 1.00 98.12 102 TRP A N 1
ATOM 792 C CA . TRP A 1 102 ? -10.637 -2.502 1.574 1.00 98.12 102 TRP A CA 1
ATOM 793 C C . TRP A 1 102 ? -9.867 -2.391 2.878 1.00 98.12 102 TRP A C 1
ATOM 795 O O . TRP A 1 102 ? -8.647 -2.547 2.887 1.00 98.12 102 TRP A O 1
ATOM 805 N N . ILE A 1 103 ? -10.569 -2.098 3.964 1.00 98.44 103 ILE A N 1
ATOM 806 C CA . ILE A 1 103 ? -9.958 -1.680 5.221 1.00 98.44 103 ILE A CA 1
ATOM 807 C C . ILE A 1 103 ? -10.501 -2.547 6.348 1.00 98.44 103 ILE A C 1
ATOM 809 O O . ILE A 1 103 ? -11.716 -2.659 6.501 1.00 98.44 103 ILE A O 1
ATOM 813 N N . ILE A 1 104 ? -9.600 -3.114 7.147 1.00 98.56 104 ILE A N 1
ATOM 814 C CA . ILE A 1 104 ? -9.910 -3.745 8.432 1.00 98.56 104 ILE A CA 1
ATOM 815 C C . ILE A 1 104 ? -9.478 -2.776 9.528 1.00 98.56 104 ILE A C 1
ATOM 817 O O . ILE A 1 104 ? -8.321 -2.349 9.559 1.00 98.56 104 ILE A O 1
ATOM 821 N N . ARG A 1 105 ? -10.394 -2.420 10.429 1.00 98.06 105 ARG A N 1
ATOM 822 C CA . ARG A 1 105 ? -10.073 -1.619 11.61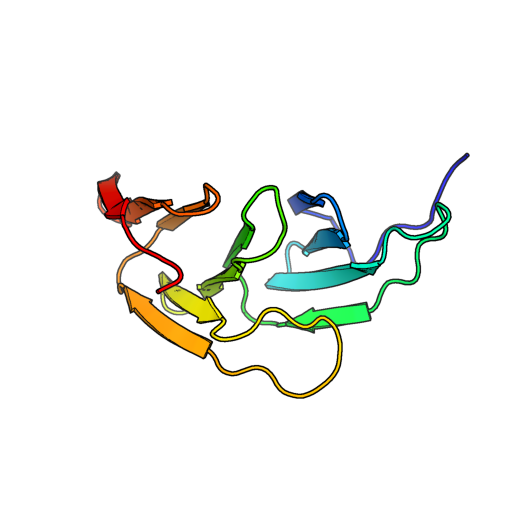5 1.00 98.06 105 ARG A CA 1
ATOM 823 C C . ARG A 1 105 ? -9.559 -2.480 12.763 1.00 98.06 105 ARG A C 1
ATOM 825 O O . ARG A 1 105 ? -9.781 -3.685 12.793 1.00 98.06 105 ARG A O 1
ATOM 832 N N . THR A 1 106 ? -8.901 -1.857 13.735 1.00 97.62 106 THR A N 1
ATOM 833 C CA . THR A 1 106 ? -8.333 -2.529 14.922 1.00 97.62 106 THR A CA 1
ATOM 834 C C . THR A 1 106 ? -9.391 -3.228 15.781 1.00 97.62 106 THR A C 1
ATOM 836 O O . THR A 1 106 ? -9.081 -4.155 16.523 1.00 97.62 106 THR A O 1
ATOM 839 N N . ASN A 1 107 ? -10.658 -2.825 15.659 1.00 97.19 107 ASN A N 1
ATOM 840 C CA . ASN A 1 107 ? -11.794 -3.489 16.297 1.00 97.19 107 ASN A CA 1
ATOM 841 C C . ASN A 1 107 ? -12.355 -4.684 15.495 1.00 97.19 107 ASN A C 1
ATOM 843 O O . ASN A 1 107 ? -13.304 -5.317 15.948 1.00 97.19 107 ASN A O 1
ATOM 847 N N . GLY A 1 108 ? -11.788 -4.988 14.325 1.00 97.56 108 GLY A N 1
ATOM 848 C CA . GLY A 1 108 ? -12.192 -6.090 13.451 1.00 97.56 108 GLY A CA 1
ATOM 849 C C . GLY A 1 108 ? -13.255 -5.739 12.407 1.00 97.56 108 GLY A C 1
ATOM 850 O O . GLY A 1 108 ? -13.552 -6.576 11.555 1.00 97.56 108 GLY A O 1
ATOM 851 N N . ASP A 1 109 ? -13.812 -4.525 12.425 1.00 97.81 109 ASP A N 1
ATOM 852 C CA . ASP A 1 109 ? -14.784 -4.112 11.413 1.00 97.81 109 ASP A CA 1
ATOM 853 C C . ASP A 1 109 ? -14.128 -3.960 10.037 1.00 97.81 109 ASP A C 1
ATOM 855 O O . ASP A 1 109 ? -12.973 -3.536 9.925 1.00 97.81 109 ASP A O 1
ATOM 859 N N . MET A 1 110 ? -14.901 -4.224 8.983 1.00 97.75 110 MET A N 1
ATOM 860 C CA . MET A 1 110 ? -14.445 -4.134 7.599 1.00 97.75 110 MET A CA 1
ATOM 861 C C . MET A 1 110 ? -15.255 -3.116 6.795 1.00 97.75 110 MET A C 1
ATOM 863 O O . MET A 1 110 ? -16.482 -3.074 6.882 1.00 97.75 110 MET A O 1
ATOM 867 N N . TYR A 1 111 ? -14.561 -2.334 5.967 1.00 95.12 111 TYR A N 1
ATOM 868 C CA . TYR A 1 111 ? -15.136 -1.265 5.153 1.00 95.12 111 TYR A CA 1
ATOM 869 C C . TYR A 1 111 ? -14.520 -1.262 3.754 1.00 95.12 111 TYR A C 1
ATOM 871 O O . TYR A 1 111 ? -13.387 -1.705 3.561 1.00 95.12 111 TYR A O 1
ATOM 879 N N . ILE A 1 112 ? -15.251 -0.705 2.792 1.00 96.50 112 ILE A N 1
ATOM 880 C CA . ILE A 1 112 ? -14.731 -0.388 1.463 1.00 96.50 112 ILE A CA 1
ATOM 881 C C . ILE A 1 112 ? -14.849 1.116 1.219 1.00 96.50 112 ILE A C 1
ATOM 883 O O . ILE A 1 112 ? -15.900 1.712 1.448 1.00 96.50 112 ILE A O 1
ATOM 887 N N . GLN A 1 113 ? -13.769 1.717 0.735 1.00 94.19 113 GLN A N 1
ATOM 888 C CA . GLN A 1 113 ? -13.760 3.059 0.174 1.00 94.19 113 GLN A CA 1
ATOM 889 C C . GLN A 1 113 ? -13.567 2.952 -1.339 1.00 94.19 113 GLN A C 1
ATOM 891 O O . GLN A 1 113 ? -12.633 2.301 -1.803 1.00 94.19 113 GLN A O 1
ATOM 896 N N . THR A 1 114 ? -14.448 3.579 -2.111 1.00 92.88 114 THR A N 1
ATOM 897 C CA . THR A 1 114 ? -14.389 3.646 -3.580 1.00 92.88 114 THR A CA 1
ATOM 898 C C . THR A 1 114 ? -13.939 5.035 -4.035 1.00 92.88 114 THR A C 1
ATOM 900 O O .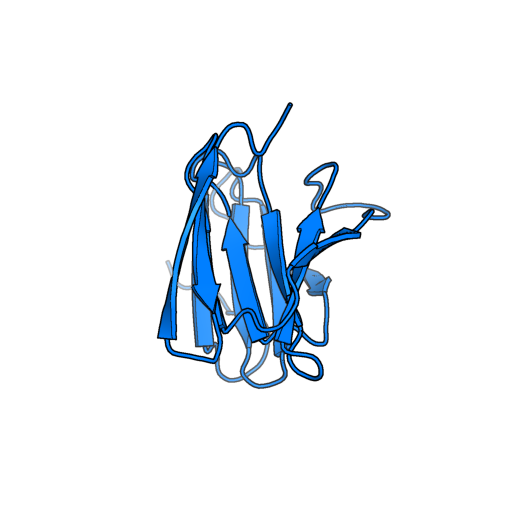 THR A 1 114 ? -14.038 5.987 -3.261 1.00 92.88 114 THR A O 1
ATOM 903 N N . GLY A 1 115 ? -13.470 5.168 -5.279 1.00 84.31 115 GLY A N 1
ATOM 904 C CA . GLY A 1 115 ? -12.990 6.452 -5.815 1.00 84.31 115 GLY A CA 1
ATOM 905 C C . GLY A 1 115 ? -11.656 6.884 -5.202 1.00 84.31 115 GLY A C 1
ATOM 906 O O . GLY A 1 115 ? -11.342 8.067 -5.120 1.00 84.31 115 GLY A O 1
ATOM 907 N N . VAL A 1 116 ? -10.875 5.920 -4.709 1.00 77.50 116 VAL A N 1
ATOM 908 C CA . VAL A 1 116 ? -9.574 6.169 -4.088 1.00 77.50 116 VAL A CA 1
ATOM 909 C C . VAL A 1 116 ? -8.567 6.400 -5.212 1.00 77.50 116 VAL A C 1
ATOM 911 O O . VAL A 1 116 ? -7.927 5.460 -5.655 1.00 77.50 116 VAL A O 1
ATOM 914 N N . GLY A 1 117 ? -8.469 7.621 -5.731 1.00 67.62 117 GLY A N 1
ATOM 915 C CA . GLY A 1 117 ? -7.591 7.932 -6.867 1.00 67.62 117 GLY A CA 1
ATOM 916 C C . GLY A 1 117 ? -8.005 9.152 -7.688 1.00 67.62 117 GLY A C 1
ATOM 917 O O . GLY A 1 117 ? -7.172 9.657 -8.442 1.00 67.62 117 GLY A O 1
ATOM 918 N N . GLU A 1 118 ? -9.247 9.618 -7.523 1.00 56.31 118 GLU A N 1
ATOM 919 C CA . GLU A 1 118 ? -9.729 10.913 -8.030 1.00 56.31 118 GLU A CA 1
ATOM 920 C C . GLU A 1 118 ? -9.326 12.088 -7.126 1.00 56.31 118 GLU A C 1
ATOM 922 O O . GLU A 1 118 ? -9.241 11.903 -5.887 1.00 56.31 118 GLU A O 1
#

Sequence (118 aa):
MGYTGPGYAILSLIVTDRYIWCLDVKGVLFCSGLPNGSLSWQRFEENVHQVALSPSGSLLWKVEQKTMTAYACGKVTIKGKRHWYKALDDTEFVALGDETAWIIRTNGDMYIQTGVGE

Radius of gyration: 13.9 Å; chains: 1; bounding box: 35×30×33 Å

Secondary structure (DSSP, 8-state):
---PPSSSSEEEEEE-SSEEEEEETTS-EEEEE-GGG----EEEESSEEEEEE-TTS--EEEEETTT--EEEESS--SSS---EEEEESSEEEEEE-SSEEEEEETTS-EEEEE-TT-

Foldseek 3Di:
DDDDDDDDAWPDWDDAPFKIWTAHPQQWIWIATPPPNDGDIDTQDGQFPDWEAANNRQWIWTQGNPFRWIWTWLGDDSDDDTDTDTDGGQWNDWYDHPFKIWTQGVVGDIDMDGRSRD

=== Feature glossary ===
The record interleaves many kinds of information about one protein. Here is each kind framed as the question it answers.

Q: Are the domains correctly placed relative to each other?
A: Predicted aligned error is AlphaFold's pairwise confidence. Unlike pLDDT (per-residue), PAE is per-residue-pair and captures whether two parts of the structure are correctly placed relative to each other. Units are ångströms of expected positional error.

Q: Which residues are in helices, strands, or loops?
A: Eight-state secondary structure (DSSP): H is the canonical α-helix, G the tighter 3₁₀-helix, I the wider π-helix; E/B are β-structure, T and S are turns and bends, and '-' is everything else. DSSP derives these from the pattern of main-chain N–H···O=C hydrogen bonds, not from the sequence.

Q: What if only a Cα trace is available?
A: P-SEA three-state annotation labels each residue as helix, strand, or coil based purely on the geometry of the Cα trace. It serves as a fallback when the full backbone (and thus DSSP) is unavailable.

Q: What are the backbone torsion angles?
A: φ (phi) and ψ (psi) are the two rotatable backbone dihedrals per residue: φ is the C(i-1)–N–Cα–C torsion, ψ is the N–Cα–C–N(i+1) torsion, both in degrees on (−180°, 180°]. α-helical residues cluster near (−60°, −45°); β-strand residues near (−120°, +130°). A Ramachandran plot is simply a scatter of (φ, ψ) for every residue.

Q: What known structures does this most resemble?
A: Structural nearest neighbors (via Foldseek easy-search vs the PDB). Reported per hit: target PDB id, E-value, and alignment TM-score. A TM-score above ~0.5 is the conventional threshold for 'same fold'.

Q: What family and function is it annotated with?
A: Database cross-references. InterPro integrates a dozen domain/family signature databases into unified entries with residue-range hits. GO terms attach function/process/location labels with evidence codes. CATH codes position the fold in a four-level structural taxonomy. Organism is the NCBI-taxonomy species name.

Q: Which residues are buried vs exposed?
A: Solvent accessibility: the surface area of each residue that a 1.4 Å water probe can touch, in Å². When only backbone atoms are present the absolute values are lower than full-atom SASA (side chains contribute most of the area) and are flagged as backbone-only.

Q: What do the diagnostic plots show?
A: Three diagnostic plots accompany the record. The Cα contact map visualizes the tertiary structure as a 2D adjacency matrix (8 Å cutoff, sequence-local contacts suppressed). The Ramachandran plot shows the distribution of backbone (φ, ψ) torsions, with points in the α and β basins reflecting secondary structure content. The PAE plot shows AlphaFold's inter-residue confidence as a color matrix.

Q: What is the amino-acid chain?
A: The amino-acid sequence is the protein's primary structure: the linear order of residues from the N-terminus to the C-terminus, written in one-letter code. Everything else here — the 3D coordinates, the secondary structure, the domain annotations — is ultimately a consequence of this string.

Q: What do the rendered images show?
A: The six renders are orthographic views along the three Cartesian axes in both directions. Representation (cartoon, sticks, or surface) and color scheme (sequence-rainbow or by-chain) vary across proteins so the training set covers all the common visuali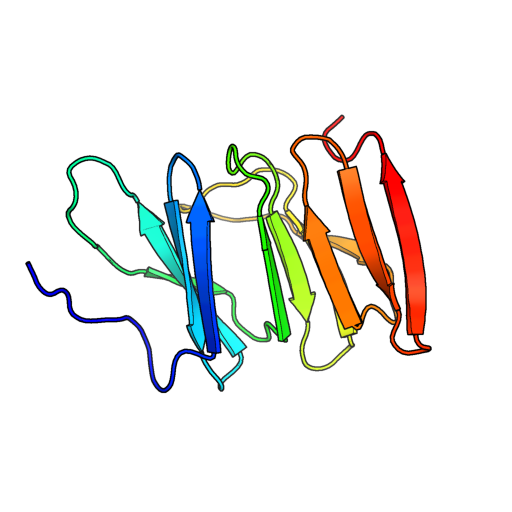zation conventions.

Q: Where is each backbone atom in 3D?
A: The mmCIF table is the protein's shape written out atom by atom. For each backbone N, Cα, C, and carbonyl O, it records an (x, y, z) coordinate triple in Å plus the residue type, chain letter, and residue number.

Q: How mobile is each atom in the crystal?
A: For experimental (PDB) structures, the B-factor (temperature factor) quantifies the positional spread of each atom in the crystal — a combination of thermal vibration and static disorder — in units of Å². High B-factors mark flexible loops or poorly resolved regions; low B-factors mark the rigid, well-ordered core.

Q: How big and how compact is the whole molecule?
A: Three whole-structure scalars: the radius of gyration (RMS distance of Cα from centroid, in Å), the count of Cα–Cα contacts (pairs closer than 8 Å and separated by more than four residues in sequence — i.e. tertiary, not local, contacts), and the bounding-box dimensions. Together they distinguish compact globular folds from extended fibres or disordered chains.

Q: What does the local fold look like, residue by residue?
A: A 3Di character summarizes, for each residue, the relative orientation of the Cα frame of its nearest spatial neighbor. Because it encodes fold topology rather than chemistry, 3Di alignments detect remote structural similarity that sequence alignment misses.

Q: How confident is the AlphaFold model at each residue?
A: For AlphaFold models, the B-factor field carries pLDDT — the model's own estimate of local accuracy on a 0–100 scale. Regions with pLDDT<50 should be treated as essentially unmodeled; they often correspond to intrinsically disordered segments.